Protein AF-A0A0P9D2F6-F1 (afdb_monomer_lite)

pLDDT: mean 95.16, std 8.1, range [56.97, 98.62]

Structure (mmCIF, N/CA/C/O backbone):
data_AF-A0A0P9D2F6-F1
#
_entry.id   AF-A0A0P9D2F6-F1
#
loop_
_atom_site.group_PDB
_atom_site.id
_atom_site.type_symbol
_atom_site.label_atom_id
_atom_site.label_alt_id
_atom_site.label_comp_id
_atom_site.label_asym_id
_atom_site.label_entity_id
_atom_site.label_seq_id
_atom_site.pdbx_PDB_ins_code
_atom_site.Cartn_x
_atom_site.Cartn_y
_atom_site.Cartn_z
_atom_site.occupancy
_atom_site.B_iso_or_equiv
_atom_site.auth_seq_id
_atom_site.auth_comp_id
_atom_site.auth_asym_id
_atom_site.auth_atom_id
_atom_site.pdbx_PDB_model_num
ATOM 1 N N . MET A 1 1 ? 2.171 5.944 -19.439 1.00 74.06 1 MET A N 1
ATOM 2 C CA . MET A 1 1 ? 1.785 6.116 -18.029 1.00 74.06 1 MET A CA 1
ATOM 3 C C . MET A 1 1 ? 2.767 5.316 -17.195 1.00 74.06 1 MET A C 1
ATOM 5 O O . MET A 1 1 ? 2.984 4.152 -17.525 1.00 74.06 1 MET A O 1
ATOM 9 N N . ASN A 1 2 ? 3.428 5.944 -16.229 1.00 94.50 2 ASN A N 1
ATOM 10 C CA . ASN A 1 2 ? 4.451 5.300 -15.403 1.00 94.50 2 ASN A CA 1
ATOM 11 C C . ASN A 1 2 ? 3.804 4.472 -14.262 1.00 94.50 2 ASN A C 1
ATOM 13 O O . ASN A 1 2 ? 2.573 4.444 -14.133 1.00 94.50 2 ASN A O 1
ATOM 17 N N . TYR A 1 3 ? 4.589 3.746 -13.461 1.00 98.06 3 TYR A N 1
ATOM 18 C CA . TYR A 1 3 ? 4.043 2.902 -12.388 1.00 98.06 3 TYR A CA 1
ATOM 19 C C . TYR A 1 3 ? 3.281 3.727 -11.353 1.00 98.06 3 TYR A C 1
ATOM 21 O O . TYR A 1 3 ? 2.231 3.301 -10.868 1.00 98.06 3 TYR A O 1
ATOM 29 N N . PHE A 1 4 ? 3.782 4.919 -11.031 1.00 98.12 4 PHE A N 1
ATOM 30 C CA . PHE A 1 4 ? 3.158 5.780 -10.037 1.00 98.12 4 PHE A CA 1
ATOM 31 C C . PHE A 1 4 ? 1.788 6.303 -10.484 1.00 98.12 4 PHE A C 1
ATOM 33 O O . PHE A 1 4 ? 0.822 6.265 -9.718 1.00 98.12 4 PHE A O 1
ATOM 40 N N . GLU A 1 5 ? 1.669 6.744 -11.733 1.00 98.12 5 GLU A N 1
ATOM 41 C CA . GLU A 1 5 ? 0.410 7.198 -12.324 1.00 98.12 5 GLU A CA 1
ATOM 42 C C . GLU A 1 5 ? -0.630 6.068 -12.359 1.00 98.12 5 GLU A C 1
ATOM 44 O O . GLU A 1 5 ? -1.772 6.263 -11.940 1.00 98.12 5 GLU A O 1
ATOM 49 N N . ARG A 1 6 ? -0.224 4.860 -12.770 1.00 98.44 6 ARG A N 1
ATOM 50 C CA . ARG A 1 6 ? -1.080 3.659 -12.740 1.00 98.44 6 ARG A CA 1
ATOM 51 C C . ARG A 1 6 ? -1.532 3.309 -11.330 1.00 98.44 6 ARG A C 1
ATOM 53 O O . ARG A 1 6 ? -2.715 3.054 -11.101 1.00 98.44 6 ARG A O 1
ATOM 60 N N . TYR A 1 7 ? -0.621 3.380 -10.361 1.00 98.31 7 TYR A N 1
ATOM 61 C CA . TYR A 1 7 ? -0.950 3.145 -8.960 1.00 98.31 7 TYR A CA 1
ATOM 62 C C . TYR A 1 7 ? -2.005 4.137 -8.461 1.00 98.31 7 TYR A C 1
ATOM 64 O O . TYR A 1 7 ? -2.984 3.731 -7.841 1.00 98.31 7 TYR A O 1
ATOM 72 N N . ARG A 1 8 ? -1.867 5.431 -8.777 1.00 97.44 8 ARG A N 1
ATOM 73 C CA . ARG A 1 8 ? -2.867 6.450 -8.412 1.00 97.44 8 ARG A CA 1
ATOM 74 C C . ARG A 1 8 ? -4.225 6.240 -9.084 1.00 97.44 8 ARG A C 1
ATOM 76 O O . ARG A 1 8 ? -5.233 6.643 -8.508 1.00 97.44 8 ARG A O 1
ATOM 83 N N . ASN A 1 9 ? -4.255 5.592 -10.247 1.00 97.50 9 ASN A N 1
ATOM 84 C CA . ASN A 1 9 ? -5.473 5.287 -10.997 1.00 97.50 9 ASN A CA 1
ATOM 85 C C . ASN A 1 9 ? -6.159 3.975 -10.578 1.00 97.50 9 ASN A C 1
ATOM 87 O O . ASN A 1 9 ? -7.130 3.566 -11.209 1.00 97.50 9 ASN A O 1
ATOM 91 N N . GLY A 1 10 ? -5.710 3.328 -9.498 1.00 97.19 10 GLY A N 1
ATOM 92 C CA . GLY A 1 10 ? -6.399 2.167 -8.928 1.00 97.19 10 GLY A CA 1
ATOM 93 C C . GLY A 1 10 ? -5.769 0.814 -9.257 1.00 97.19 10 GLY A C 1
ATOM 94 O O . GLY A 1 10 ? -6.163 -0.187 -8.660 1.00 97.19 10 GLY A O 1
ATOM 95 N N . GLU A 1 11 ? -4.732 0.757 -10.099 1.00 98.31 11 GLU A N 1
ATOM 96 C CA . GLU A 1 11 ? -4.035 -0.485 -10.484 1.00 98.31 11 GLU A CA 1
ATOM 97 C C . GLU A 1 11 ? -3.083 -1.012 -9.385 1.00 98.31 11 GLU A C 1
ATOM 99 O O . GLU A 1 11 ? -1.976 -1.475 -9.651 1.00 98.31 11 GLU A O 1
ATOM 104 N N . HIS A 1 12 ? -3.482 -0.931 -8.113 1.00 97.62 12 HIS A N 1
ATOM 105 C CA . HIS A 1 12 ? -2.572 -1.073 -6.973 1.00 97.62 12 HIS A CA 1
ATOM 106 C C . HIS A 1 12 ? -1.891 -2.448 -6.931 1.00 97.62 12 HIS A C 1
ATOM 108 O O . HIS A 1 12 ? -0.671 -2.530 -6.816 1.00 97.62 12 HIS A O 1
ATOM 114 N N . THR A 1 13 ? -2.676 -3.527 -7.011 1.00 97.81 13 THR A N 1
ATOM 115 C CA . THR A 1 13 ? -2.170 -4.908 -6.931 1.00 97.81 13 THR A CA 1
ATOM 116 C C . THR A 1 13 ? -1.266 -5.240 -8.111 1.00 97.81 13 THR A C 1
ATOM 118 O O . THR A 1 13 ? -0.217 -5.850 -7.926 1.00 97.81 13 THR A O 1
ATOM 121 N N . GLN A 1 14 ? -1.656 -4.812 -9.313 1.00 98.44 14 GLN A N 1
ATOM 122 C CA . GLN A 1 14 ? -0.891 -5.067 -10.526 1.00 98.44 14 GLN A CA 1
ATOM 123 C C . GLN A 1 14 ? 0.458 -4.342 -10.488 1.00 98.44 14 GLN A C 1
ATOM 125 O O . GLN A 1 14 ? 1.490 -4.980 -10.675 1.00 98.44 14 GLN A O 1
ATOM 130 N N . VAL A 1 15 ? 0.470 -3.049 -10.150 1.00 98.50 15 VAL A N 1
ATOM 131 C CA . VAL A 1 15 ? 1.715 -2.276 -10.025 1.00 98.50 15 VAL A CA 1
ATOM 132 C C . VAL A 1 15 ? 2.646 -2.884 -8.971 1.00 98.50 15 VAL A C 1
ATOM 134 O O . VAL A 1 15 ? 3.839 -3.028 -9.224 1.00 98.50 15 VAL A O 1
ATOM 137 N N . TRP A 1 16 ? 2.128 -3.307 -7.813 1.00 98.12 16 TRP A N 1
ATOM 138 C CA . TRP A 1 16 ? 2.948 -3.983 -6.798 1.00 98.12 16 TRP A CA 1
ATOM 139 C C . TRP A 1 16 ? 3.518 -5.323 -7.274 1.00 98.12 16 TRP A C 1
ATOM 141 O O . TRP A 1 16 ? 4.653 -5.652 -6.929 1.00 98.12 16 TRP A O 1
ATOM 151 N N . ALA A 1 17 ? 2.757 -6.112 -8.034 1.00 98.56 17 ALA A N 1
ATOM 152 C CA . ALA A 1 17 ? 3.245 -7.372 -8.591 1.00 98.56 17 ALA A CA 1
ATOM 153 C C . ALA A 1 17 ? 4.361 -7.134 -9.620 1.00 98.56 17 ALA A C 1
ATOM 155 O O . ALA A 1 17 ? 5.396 -7.795 -9.575 1.00 98.56 17 ALA A O 1
ATOM 156 N N . GLU A 1 18 ? 4.181 -6.150 -10.500 1.00 98.50 18 GLU A N 1
ATOM 157 C CA . GLU A 1 18 ? 5.162 -5.787 -11.524 1.00 98.50 18 GLU A CA 1
ATOM 158 C C . GLU A 1 18 ? 6.454 -5.231 -10.904 1.00 98.50 18 GLU A C 1
ATOM 160 O O . GLU A 1 18 ? 7.540 -5.692 -11.252 1.00 98.50 18 GLU A O 1
ATOM 165 N N . LEU A 1 19 ? 6.356 -4.321 -9.924 1.00 98.38 19 LEU A N 1
ATOM 166 C CA . LEU A 1 19 ? 7.523 -3.792 -9.206 1.00 98.38 19 LEU A CA 1
ATOM 167 C C . LEU A 1 19 ? 8.285 -4.890 -8.448 1.00 98.38 19 LEU A C 1
ATOM 169 O O . LEU A 1 19 ? 9.513 -4.885 -8.442 1.00 98.38 19 LEU A O 1
ATOM 173 N N . GLN A 1 20 ? 7.586 -5.859 -7.847 1.00 98.06 20 GLN A N 1
ATOM 174 C CA . GLN A 1 20 ? 8.232 -7.012 -7.209 1.00 98.06 20 GLN A CA 1
ATOM 175 C C . GLN A 1 20 ? 8.924 -7.925 -8.229 1.00 98.06 20 GLN A C 1
ATOM 177 O O . GLN A 1 20 ? 10.040 -8.383 -7.983 1.00 98.06 20 GLN A O 1
ATOM 182 N N . ALA A 1 21 ? 8.307 -8.153 -9.391 1.00 98.56 21 ALA A N 1
ATOM 183 C CA . ALA A 1 21 ? 8.875 -8.974 -10.460 1.00 98.56 21 ALA A CA 1
ATOM 184 C C . ALA A 1 21 ? 10.161 -8.380 -11.069 1.00 98.56 21 ALA A C 1
ATOM 186 O O . ALA A 1 21 ? 10.947 -9.104 -11.682 1.00 98.56 21 ALA A O 1
ATOM 187 N N . LEU A 1 22 ? 10.423 -7.080 -10.884 1.00 98.19 22 LEU A N 1
ATOM 188 C CA . LEU A 1 22 ? 11.698 -6.472 -11.276 1.00 98.19 22 LEU A CA 1
ATOM 189 C C . LEU A 1 22 ? 12.890 -7.013 -10.470 1.00 98.19 22 LEU A C 1
ATOM 191 O O . LEU A 1 22 ? 14.019 -6.955 -10.971 1.00 98.19 22 LEU A O 1
ATOM 195 N N . GLY A 1 23 ? 12.652 -7.545 -9.267 1.00 98.00 23 GLY A N 1
ATOM 196 C CA . GLY A 1 23 ? 13.698 -8.007 -8.361 1.00 98.00 23 GLY A CA 1
ATOM 197 C C . GLY A 1 23 ? 14.600 -6.855 -7.922 1.00 98.00 23 GLY A C 1
ATOM 198 O O . GLY A 1 23 ? 14.135 -5.750 -7.659 1.00 98.00 23 GLY A O 1
ATOM 199 N N . GLU A 1 24 ? 15.911 -7.088 -7.871 1.00 97.81 24 GLU A N 1
ATOM 200 C CA . GLU A 1 24 ? 16.892 -6.073 -7.462 1.00 97.81 24 GLU A CA 1
ATOM 201 C C . GLU A 1 24 ? 16.857 -4.803 -8.327 1.00 97.81 24 GLU A C 1
ATOM 203 O O . GLU A 1 24 ? 17.047 -3.702 -7.812 1.00 97.81 24 GLU A O 1
ATOM 208 N N . ARG A 1 25 ? 16.495 -4.932 -9.611 1.00 98.31 25 ARG A N 1
ATOM 209 C CA . ARG A 1 25 ? 16.417 -3.812 -10.564 1.00 98.31 25 ARG A CA 1
ATOM 210 C C . ARG A 1 25 ? 15.464 -2.702 -10.130 1.00 98.31 25 ARG A C 1
ATOM 212 O O . ARG A 1 25 ? 15.640 -1.575 -10.571 1.00 98.31 25 ARG A O 1
ATOM 219 N N . VAL A 1 26 ? 14.486 -2.992 -9.266 1.00 98.31 26 VAL A N 1
ATOM 220 C CA . VAL A 1 26 ? 13.559 -1.982 -8.729 1.00 98.31 26 VAL A CA 1
ATOM 221 C C . VAL A 1 26 ? 14.282 -0.873 -7.953 1.00 98.31 26 VAL A C 1
ATOM 223 O O . VAL A 1 26 ? 13.764 0.230 -7.834 1.00 98.31 26 VAL A O 1
ATOM 226 N N . ARG A 1 27 ? 15.488 -1.154 -7.437 1.00 97.94 27 ARG A N 1
ATOM 227 C CA . ARG A 1 27 ? 16.324 -0.208 -6.680 1.00 97.94 27 ARG A CA 1
ATOM 228 C C . ARG A 1 27 ? 17.256 0.626 -7.562 1.00 97.94 27 ARG A C 1
ATOM 230 O O . ARG A 1 27 ? 18.093 1.355 -7.040 1.00 97.94 27 ARG A O 1
ATOM 237 N N . HIS A 1 28 ? 17.140 0.504 -8.879 1.00 98.31 28 HIS A N 1
ATOM 238 C CA . HIS A 1 28 ? 17.991 1.195 -9.836 1.00 98.31 28 HIS A CA 1
ATOM 239 C C . HIS A 1 28 ? 17.152 1.962 -10.851 1.00 98.31 28 HIS A C 1
ATOM 241 O O . HIS A 1 28 ? 16.004 1.614 -11.138 1.00 98.31 28 HIS A O 1
ATOM 247 N N . GLU A 1 29 ? 17.743 3.006 -11.426 1.00 96.62 29 GLU A N 1
ATOM 248 C CA . GLU A 1 29 ? 17.129 3.693 -12.555 1.00 96.62 29 GLU A CA 1
ATOM 249 C C . GLU A 1 29 ? 16.966 2.735 -13.751 1.00 96.62 29 GLU A C 1
ATOM 251 O O . GLU A 1 29 ? 17.828 1.880 -13.982 1.00 96.62 29 GLU A O 1
ATOM 256 N N . PRO A 1 30 ? 15.861 2.839 -14.511 1.00 96.19 30 PRO A N 1
ATOM 257 C CA . PRO A 1 30 ? 14.850 3.906 -14.470 1.00 96.19 30 PRO A CA 1
ATOM 258 C C . PRO A 1 30 ? 13.666 3.657 -13.506 1.00 96.19 30 PRO A C 1
ATOM 260 O O . PRO A 1 30 ? 12.656 4.352 -13.582 1.00 96.19 30 PRO A O 1
ATOM 263 N N . TYR A 1 31 ? 13.715 2.618 -12.664 1.00 98.19 31 TYR A N 1
ATOM 264 C CA . TYR A 1 31 ? 12.562 2.181 -11.860 1.00 98.19 31 TYR A CA 1
ATOM 265 C C . TYR A 1 31 ? 12.502 2.805 -10.466 1.00 98.19 31 TYR A C 1
ATOM 267 O O . TYR A 1 31 ? 11.426 2.847 -9.867 1.00 98.19 31 TYR A O 1
ATOM 275 N N . LEU A 1 32 ? 1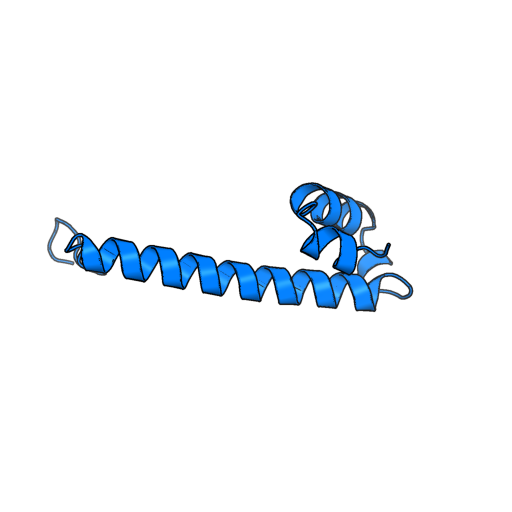3.646 3.264 -9.955 1.00 98.25 32 LEU A N 1
ATOM 276 C CA . LEU A 1 32 ? 13.809 3.705 -8.573 1.00 98.25 32 LEU A CA 1
ATOM 277 C C . LEU A 1 32 ? 12.818 4.813 -8.192 1.00 98.25 32 LEU A C 1
ATOM 279 O O . LEU A 1 32 ? 12.051 4.636 -7.246 1.00 98.25 32 LEU A O 1
ATOM 283 N N . ALA A 1 33 ? 12.781 5.910 -8.953 1.00 98.31 33 ALA A N 1
ATOM 284 C CA . ALA A 1 33 ? 11.932 7.061 -8.639 1.00 98.31 33 ALA A CA 1
ATOM 285 C C . ALA A 1 33 ? 10.437 6.693 -8.551 1.00 98.31 33 ALA A C 1
ATOM 287 O O . ALA A 1 33 ? 9.718 7.103 -7.635 1.00 98.31 33 ALA A O 1
ATOM 288 N N . ASP A 1 34 ? 9.971 5.864 -9.481 1.00 98.25 34 ASP A N 1
ATOM 289 C CA . ASP A 1 34 ? 8.593 5.384 -9.516 1.00 98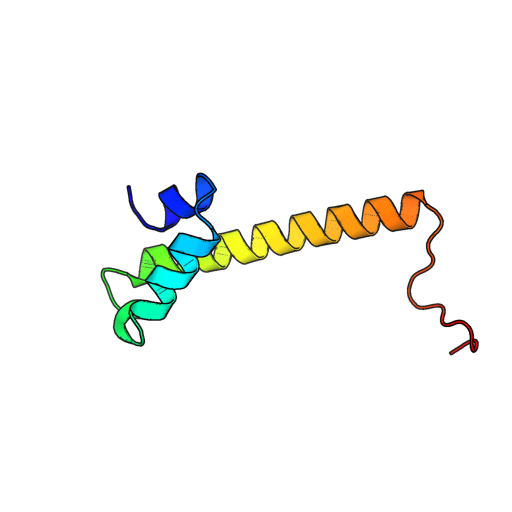.25 34 ASP A CA 1
ATOM 290 C C . ASP A 1 34 ? 8.284 4.435 -8.350 1.00 98.25 34 ASP A C 1
ATOM 292 O O . ASP A 1 34 ? 7.225 4.540 -7.724 1.00 98.25 34 ASP A O 1
ATOM 296 N N . ALA A 1 35 ? 9.206 3.525 -8.026 1.00 98.50 35 ALA A N 1
ATOM 297 C CA . ALA A 1 35 ? 9.058 2.594 -6.913 1.00 98.50 35 ALA A CA 1
ATOM 298 C C . ALA A 1 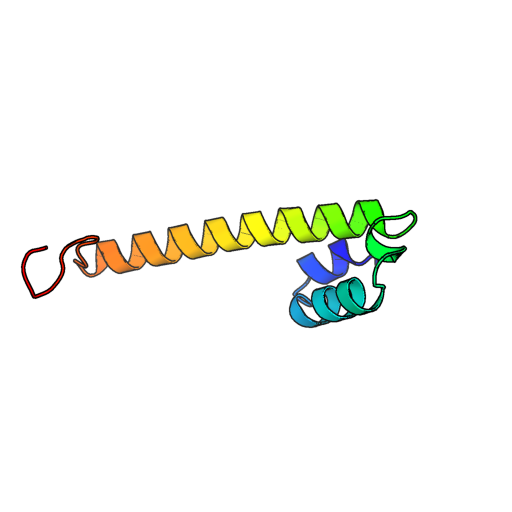35 ? 8.977 3.327 -5.563 1.00 98.50 35 ALA A C 1
ATOM 300 O O . ALA A 1 35 ? 8.115 3.008 -4.737 1.00 98.50 35 ALA A O 1
ATOM 301 N N . GLU A 1 36 ? 9.813 4.347 -5.356 1.00 98.56 36 GLU A N 1
ATOM 302 C CA . GLU A 1 36 ? 9.767 5.209 -4.170 1.00 98.56 36 GLU A CA 1
ATOM 303 C C . GLU A 1 36 ? 8.435 5.963 -4.071 1.00 98.56 36 GLU A C 1
ATOM 305 O O . GLU A 1 36 ? 7.798 5.981 -3.010 1.00 98.56 36 GLU A O 1
ATOM 310 N N . ALA A 1 37 ? 7.959 6.530 -5.182 1.00 98.56 37 ALA A N 1
ATOM 311 C CA . ALA A 1 37 ? 6.685 7.241 -5.222 1.00 98.56 37 ALA A CA 1
ATOM 312 C C . ALA A 1 37 ? 5.490 6.317 -4.906 1.00 98.56 37 ALA A C 1
ATOM 314 O O . ALA A 1 37 ? 4.601 6.692 -4.127 1.00 98.56 37 ALA A O 1
ATOM 315 N N . VAL A 1 38 ? 5.483 5.093 -5.449 1.00 98.62 38 VAL A N 1
ATOM 316 C CA . VAL A 1 38 ? 4.470 4.063 -5.154 1.00 98.62 38 VAL A CA 1
ATOM 317 C C . VAL A 1 38 ? 4.516 3.647 -3.684 1.00 98.62 38 VAL A C 1
ATOM 319 O O . VAL A 1 38 ? 3.465 3.582 -3.034 1.00 98.62 38 VAL A O 1
ATOM 322 N N . ALA A 1 39 ? 5.703 3.409 -3.122 1.00 98.50 39 ALA A N 1
ATOM 323 C CA . ALA A 1 39 ? 5.853 3.061 -1.710 1.00 98.50 39 ALA A CA 1
ATOM 324 C C . ALA A 1 39 ? 5.319 4.181 -0.799 1.00 98.50 39 ALA A C 1
ATOM 326 O O . ALA A 1 39 ? 4.519 3.925 0.110 1.00 98.50 39 ALA A O 1
ATOM 327 N N . ALA A 1 40 ? 5.667 5.436 -1.095 1.00 98.62 40 ALA A N 1
ATOM 328 C CA . ALA A 1 40 ? 5.203 6.595 -0.342 1.00 98.62 40 ALA A CA 1
ATOM 329 C C . ALA A 1 40 ? 3.672 6.764 -0.404 1.00 98.62 40 ALA A C 1
ATOM 331 O O . ALA A 1 40 ? 3.029 6.987 0.627 1.00 98.62 40 ALA A O 1
ATOM 332 N N . GLU A 1 41 ? 3.048 6.622 -1.580 1.00 98.56 41 GLU A N 1
ATOM 333 C CA . GLU A 1 41 ? 1.581 6.690 -1.691 1.00 98.56 41 GLU A CA 1
ATOM 334 C C . GLU A 1 41 ? 0.889 5.506 -1.020 1.00 98.56 41 GLU A C 1
ATOM 336 O O . GLU A 1 41 ? -0.174 5.670 -0.417 1.00 98.56 41 GLU A O 1
ATOM 341 N N . THR A 1 42 ? 1.505 4.324 -1.052 1.00 98.50 42 THR A N 1
ATOM 342 C CA . THR A 1 42 ? 1.012 3.163 -0.308 1.00 98.50 42 THR A CA 1
ATOM 343 C C . THR A 1 42 ? 0.925 3.476 1.182 1.00 98.50 42 THR A C 1
ATOM 345 O O . THR A 1 42 ? -0.138 3.276 1.771 1.00 98.50 42 THR A O 1
ATOM 348 N N . MET A 1 43 ? 1.971 4.056 1.779 1.00 98.56 43 MET A N 1
ATOM 349 C CA . MET A 1 43 ? 1.958 4.438 3.197 1.00 98.56 43 MET A CA 1
ATOM 350 C C . MET A 1 43 ? 0.944 5.547 3.507 1.00 98.56 43 MET A C 1
ATOM 352 O O . MET A 1 43 ? 0.220 5.458 4.502 1.00 98.56 43 MET A O 1
ATOM 356 N N . ARG A 1 44 ? 0.794 6.550 2.629 1.00 98.44 44 ARG A N 1
ATOM 357 C CA . ARG A 1 44 ? -0.263 7.570 2.779 1.00 98.44 44 ARG A CA 1
ATOM 358 C C . ARG A 1 44 ? -1.661 6.950 2.771 1.00 98.44 44 ARG A C 1
ATOM 360 O O . ARG A 1 44 ? -2.507 7.324 3.583 1.00 98.44 44 ARG A O 1
ATOM 367 N N . ARG A 1 45 ? -1.913 5.976 1.895 1.00 97.81 45 ARG A N 1
ATOM 368 C CA . ARG A 1 45 ? -3.191 5.254 1.833 1.00 97.81 45 ARG A CA 1
ATOM 369 C C . ARG A 1 45 ? -3.422 4.375 3.063 1.00 97.81 45 ARG A C 1
ATOM 371 O O . ARG A 1 45 ? -4.547 4.347 3.559 1.00 97.81 45 ARG A O 1
ATOM 378 N N . VAL A 1 46 ? -2.389 3.697 3.567 1.00 98.44 46 VAL A N 1
ATOM 379 C CA . VAL A 1 46 ? -2.459 2.937 4.827 1.00 98.44 46 VAL A CA 1
ATOM 380 C C . VAL A 1 46 ? -2.878 3.857 5.970 1.00 98.44 46 VAL A C 1
ATOM 382 O O . VAL A 1 46 ? -3.873 3.566 6.626 1.00 98.44 46 VAL A O 1
ATOM 385 N N . ARG A 1 47 ? -2.213 5.008 6.137 1.00 98.50 47 ARG A N 1
ATOM 386 C CA . ARG A 1 47 ? -2.574 6.001 7.159 1.00 98.50 47 ARG A CA 1
ATOM 387 C C . ARG A 1 47 ? -4.049 6.404 7.075 1.00 98.50 47 ARG A C 1
ATOM 389 O O . ARG A 1 47 ? -4.765 6.247 8.058 1.00 98.50 47 ARG A O 1
ATOM 396 N N . ARG A 1 48 ? -4.519 6.836 5.897 1.00 98.44 48 ARG A N 1
ATOM 397 C CA . ARG A 1 48 ? -5.928 7.233 5.690 1.00 98.44 48 ARG A CA 1
ATOM 398 C C . ARG A 1 48 ? -6.906 6.106 6.034 1.00 98.44 48 ARG A C 1
ATOM 400 O O . ARG A 1 48 ? -7.972 6.347 6.596 1.00 98.44 48 ARG A O 1
ATOM 407 N N . ASN A 1 49 ? -6.560 4.865 5.690 1.00 98.12 49 ASN A N 1
ATOM 408 C CA . ASN A 1 49 ? -7.389 3.708 6.011 1.00 98.12 49 ASN A CA 1
ATOM 409 C C . ASN A 1 49 ? -7.439 3.442 7.518 1.00 98.12 49 ASN A C 1
ATOM 411 O O . ASN A 1 49 ? -8.531 3.223 8.036 1.00 98.12 49 ASN A O 1
ATOM 415 N N . CYS A 1 50 ? -6.300 3.497 8.211 1.00 98.44 50 CYS A N 1
ATOM 416 C CA . CYS A 1 50 ? -6.237 3.352 9.663 1.00 98.44 50 CYS A CA 1
ATOM 417 C C . CYS A 1 50 ? -7.046 4.448 10.365 1.00 98.44 50 CYS A C 1
ATOM 419 O O . CYS A 1 50 ? -7.893 4.130 11.192 1.00 98.44 50 CYS A O 1
ATOM 421 N N . GLU A 1 51 ? -6.867 5.714 9.979 1.00 98.50 51 GLU A N 1
ATOM 422 C CA . GLU A 1 51 ? -7.639 6.847 10.511 1.00 98.50 51 GLU A CA 1
ATOM 423 C C . GLU A 1 51 ? -9.149 6.629 10.328 1.00 98.50 51 GLU A C 1
ATOM 425 O O . GLU A 1 51 ? -9.928 6.806 11.264 1.00 98.50 51 GLU A O 1
ATOM 430 N N . ARG A 1 52 ? -9.576 6.154 9.148 1.00 98.56 52 ARG A N 1
ATOM 431 C CA . ARG A 1 52 ? -10.985 5.838 8.874 1.00 98.56 52 ARG A CA 1
ATOM 432 C C . ARG A 1 52 ? -11.513 4.683 9.726 1.00 98.56 52 ARG A C 1
ATOM 434 O O . ARG A 1 52 ? -12.667 4.729 10.146 1.00 98.56 52 ARG A O 1
ATOM 441 N N . ILE A 1 53 ? -10.713 3.639 9.941 1.00 98.38 53 ILE A N 1
ATOM 442 C CA . ILE A 1 53 ? -11.089 2.501 10.791 1.00 98.38 53 ILE A CA 1
ATOM 443 C C . ILE A 1 53 ? -11.240 2.967 12.239 1.00 98.38 53 ILE A C 1
ATOM 445 O O . ILE A 1 53 ? -12.285 2.721 12.835 1.00 98.38 53 ILE A O 1
ATOM 449 N N . VAL A 1 54 ? -10.251 3.694 12.767 1.00 97.88 54 VAL A N 1
ATOM 450 C CA . VAL A 1 54 ? -10.277 4.251 14.126 1.00 97.88 54 VAL A CA 1
ATOM 451 C C . VAL A 1 54 ? -11.514 5.118 14.324 1.00 97.88 54 VAL A C 1
ATOM 453 O O . VAL A 1 54 ? -12.294 4.853 15.232 1.00 97.88 54 VAL A O 1
ATOM 456 N N . ALA A 1 55 ? -11.761 6.080 13.430 1.00 97.88 55 ALA A N 1
ATOM 457 C CA . ALA A 1 55 ? -12.920 6.964 13.531 1.00 97.88 55 ALA A CA 1
ATOM 458 C C . ALA A 1 55 ? -14.253 6.195 13.568 1.00 97.88 55 ALA A C 1
ATOM 460 O O . ALA A 1 55 ? -15.140 6.523 14.354 1.00 97.88 55 ALA A O 1
ATOM 461 N N . ARG A 1 56 ? -14.396 5.148 12.743 1.00 98.19 56 ARG A N 1
ATOM 462 C CA . ARG A 1 56 ? -15.610 4.317 12.707 1.00 98.19 56 ARG A CA 1
ATOM 463 C C . ARG A 1 56 ? -15.778 3.469 13.962 1.00 98.19 56 ARG A C 1
ATOM 465 O O . ARG A 1 56 ? -16.889 3.374 14.464 1.00 98.19 56 ARG A O 1
ATOM 472 N N . LEU A 1 57 ? -14.702 2.869 14.462 1.00 97.69 57 LEU A N 1
ATOM 473 C CA . LEU A 1 57 ? -14.732 2.077 15.691 1.00 97.69 57 LEU A CA 1
ATOM 474 C C . LEU A 1 57 ? -15.105 2.947 16.894 1.00 97.69 57 LEU A C 1
ATOM 476 O O . LEU A 1 57 ? -16.017 2.595 17.638 1.00 97.69 57 LEU A O 1
ATOM 480 N N . THR A 1 58 ? -14.492 4.125 17.022 1.00 96.50 58 THR A N 1
ATOM 481 C CA . THR A 1 58 ? -14.839 5.092 18.070 1.00 96.50 58 THR A CA 1
ATOM 482 C C . THR A 1 58 ? -16.311 5.502 17.995 1.00 96.50 58 THR A C 1
ATOM 484 O O . THR A 1 58 ? -16.989 5.528 19.018 1.00 96.50 58 THR A O 1
ATOM 487 N N . ALA A 1 59 ? -16.843 5.765 16.796 1.00 97.62 59 ALA A N 1
ATOM 488 C CA . ALA A 1 59 ? -18.256 6.114 16.618 1.00 97.62 59 ALA A CA 1
ATOM 489 C C . ALA A 1 59 ? -19.228 4.983 17.016 1.00 97.62 59 ALA A C 1
ATOM 491 O O . ALA A 1 59 ? -20.375 5.258 17.353 1.00 97.62 59 ALA A O 1
ATOM 492 N N . LEU A 1 60 ? -18.774 3.727 16.997 1.00 97.81 60 LEU A N 1
ATOM 493 C CA . LEU A 1 60 ? -19.536 2.557 17.446 1.00 97.81 60 LEU A CA 1
ATOM 494 C C . LEU A 1 60 ? -19.373 2.265 18.948 1.00 97.81 60 LEU A C 1
ATOM 496 O O . LEU A 1 60 ? -19.922 1.280 19.433 1.00 97.81 60 LEU A O 1
ATOM 500 N N . GLY A 1 61 ? -18.616 3.085 19.684 1.00 95.81 61 GLY A N 1
ATOM 501 C CA . GLY A 1 61 ? -18.336 2.865 21.105 1.00 95.81 61 GLY A CA 1
ATOM 502 C C . GLY A 1 61 ? -17.293 1.777 21.377 1.00 95.81 61 GLY A C 1
ATOM 503 O O . GLY A 1 61 ? -17.197 1.294 22.502 1.00 95.81 61 GLY A O 1
ATOM 504 N N . TYR A 1 62 ? -16.510 1.377 20.371 1.00 93.81 62 TYR A N 1
ATOM 505 C CA . TYR A 1 62 ? -15.405 0.441 20.569 1.00 93.81 62 TYR A CA 1
ATOM 506 C C . TYR A 1 62 ? -14.307 1.072 21.440 1.00 93.81 62 TYR A C 1
ATOM 508 O O . TYR A 1 62 ? -13.855 2.185 21.161 1.00 93.81 62 TYR A O 1
ATOM 516 N N . VAL A 1 63 ? -13.840 0.341 22.457 1.00 91.31 63 VAL A N 1
ATOM 517 C CA . VAL A 1 63 ? -12.755 0.769 23.352 1.00 91.31 63 VAL A CA 1
ATOM 518 C C . VAL A 1 63 ? -11.477 0.014 22.993 1.00 91.31 63 VAL A C 1
ATOM 520 O O . V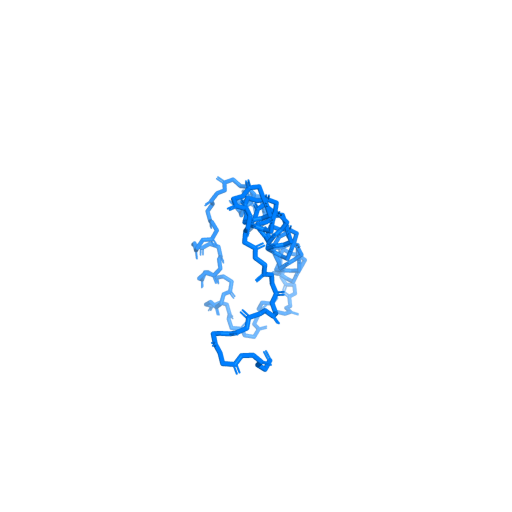AL A 1 63 ? -11.412 -1.211 23.069 1.00 91.31 63 VAL A O 1
ATOM 523 N N . PHE A 1 64 ? -10.448 0.748 22.573 1.00 90.50 64 PHE A N 1
ATOM 524 C CA . PHE A 1 64 ? -9.138 0.173 22.269 1.00 90.50 64 PHE A CA 1
ATOM 525 C C . PHE A 1 64 ? -8.380 -0.176 23.551 1.00 90.50 64 PHE A C 1
ATOM 527 O O . PHE A 1 64 ? -8.415 0.584 24.513 1.00 90.50 64 PHE A O 1
ATOM 534 N N . GLY A 1 65 ? -7.644 -1.292 23.536 1.00 87.94 65 GLY A N 1
ATOM 535 C CA . GLY A 1 65 ? -6.802 -1.697 24.667 1.00 87.94 65 GLY A CA 1
ATOM 536 C C . GLY A 1 65 ? -7.583 -2.196 25.882 1.00 87.94 65 GLY A C 1
ATOM 537 O O . GLY A 1 65 ? -7.040 -2.208 26.975 1.00 87.94 65 GLY A O 1
ATOM 538 N N . THR A 1 66 ? -8.850 -2.575 25.707 1.00 85.69 66 THR A N 1
ATOM 539 C CA . THR A 1 66 ? -9.617 -3.305 26.719 1.00 85.69 66 THR A CA 1
ATOM 540 C C . THR A 1 66 ? -9.820 -4.724 26.222 1.00 85.69 66 THR A C 1
ATOM 542 O O . THR A 1 66 ? -10.537 -4.943 25.242 1.00 85.69 66 THR A O 1
ATOM 545 N N . PHE A 1 67 ? -9.179 -5.683 26.880 1.00 78.62 67 PHE A N 1
ATOM 546 C CA . PHE A 1 67 ? -9.393 -7.095 26.607 1.00 78.62 67 PHE A CA 1
ATOM 547 C C . PHE A 1 67 ? -10.445 -7.672 27.572 1.00 78.62 67 PHE A C 1
ATOM 549 O O . PHE A 1 67 ? -10.620 -7.154 28.678 1.00 78.62 67 PHE A O 1
ATOM 556 N N . PRO A 1 68 ? -11.195 -8.719 27.172 1.00 72.62 68 PRO A N 1
ATOM 557 C CA . PRO A 1 68 ? -12.255 -9.305 28.001 1.00 72.62 68 PRO A CA 1
ATOM 558 C C . PRO A 1 68 ? -11.792 -9.826 29.371 1.00 72.62 68 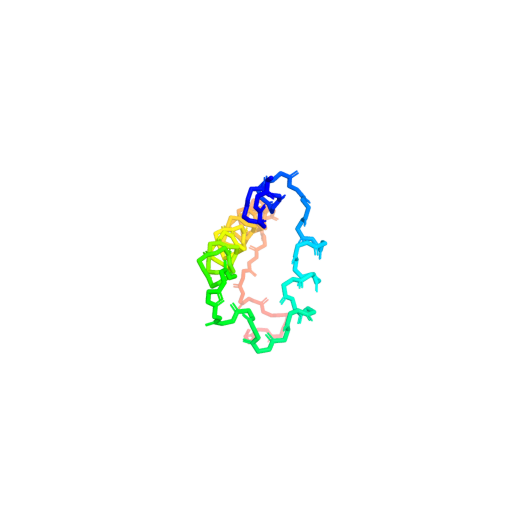PRO A C 1
ATOM 560 O O . PRO A 1 68 ? -12.623 -10.066 30.241 1.00 72.62 68 PRO A O 1
ATOM 563 N N . ASP A 1 69 ? -10.487 -10.019 29.557 1.00 81.69 69 ASP A N 1
ATOM 564 C CA . ASP A 1 69 ? -9.854 -10.494 30.788 1.00 81.69 69 ASP A CA 1
ATOM 565 C C . ASP A 1 69 ? -9.332 -9.368 31.700 1.00 81.69 69 ASP A C 1
ATOM 567 O O . ASP A 1 69 ? -8.799 -9.651 32.772 1.00 81.69 69 ASP A O 1
ATOM 571 N N . GLY A 1 70 ? -9.517 -8.099 31.322 1.00 62.19 70 GLY A N 1
ATOM 572 C CA . GLY A 1 70 ? -9.098 -6.947 32.122 1.00 62.19 70 GLY A CA 1
ATOM 573 C C . GLY A 1 70 ? -7.594 -6.662 32.107 1.00 62.19 70 GLY A C 1
ATOM 574 O O . GLY A 1 70 ? -7.134 -5.915 32.973 1.00 62.19 70 GLY A O 1
ATOM 575 N N . THR A 1 71 ? -6.844 -7.244 31.162 1.00 56.97 71 THR A N 1
ATOM 576 C CA . THR A 1 71 ? -5.443 -6.873 30.886 1.00 56.97 71 THR A CA 1
ATOM 577 C C . THR A 1 71 ? -5.314 -5.773 29.841 1.00 56.97 71 THR A C 1
ATOM 579 O O . THR A 1 71 ? -6.263 -5.593 29.041 1.00 56.97 71 THR A O 1
#

Organism: NCBI:txid186479

Radius of gyration: 17.77 Å; chains: 1; bounding box: 38×18×50 Å

Secondary structure (DSSP, 8-state):
--HHHHHHTT-HH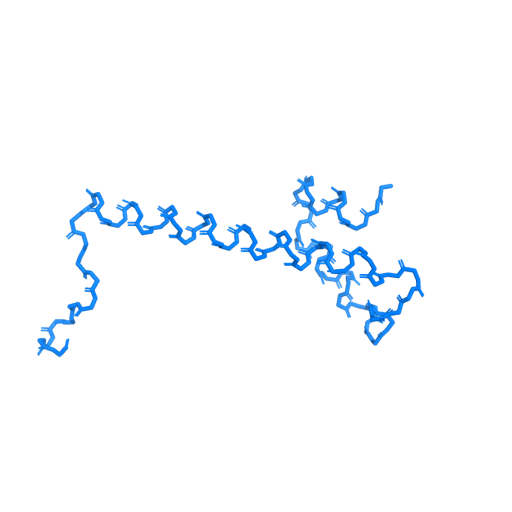HHHHHHHHTGGGGGSTTTHHHHHHHHHHHHHHHHHHHHHHHHHHHHTT--TT--TT--

Sequence (71 aa):
MNYFERYRNGEHTQVWAELQALGERVRHEPYLADAEAVAAETMRRVRRNCERIVARLTALGYVFGTFPDGT

Foldseek 3Di:
DALLVCCVVPCVVVSVVVLVVCPPCCCDPPNVVSSVNSVVVVVVVVVVVVVVVVVVCVVVVHDPPQDPVRD